Protein AF-A0A7R9WWW9-F1 (afdb_monomer_lite)

Sequence (172 aa):
AWTSHVQNWDPPPSYSEYRNAQQVNQSAPILRTVKEQADNPYPPNLETRCHSNIVEQRYFAELDFPWQYEYDGVNMPHIGRPCKVIRRHERDNRVSYDVSVTVRRYTEDEDTVKIYHMPVQRVPRPAIRFFDGPLTSDIHLDEAFRHEIMIPDSMFPQVWKDREDQRGTRQD

Foldseek 3Di:
DVVVCVVPDDDDPLVVLDDAQVVCQVVPQDDDAPVSCVVPNHRPQKFKFFQQVLVVDQDDPPDDRPQWDDDPNDTDGNPHFGKGFHDWDDDPNFIFTWIWTWDWDADPVRPDIDIGTDTGGRHGSNRMGIDGDVLRDLCNPPSRDDDPPPDDPVPDDPVPDDDPDPDDDPDD

Organism: NCBI:txid1486917

pLDDT: mean 85.88, std 12.34, range [41.78, 9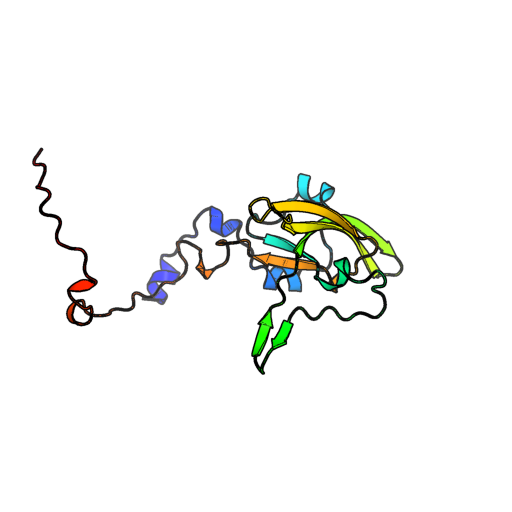8.38]

Secondary structure (DSSP, 8-state):
-HHHHHHH----GGGGT---HHHHHHH-SSPPPTTHHHHS---TTEEEEE-THHHH-S--TT----SEEEETTEEEEP--EEEEEEEEEEETTEEEEEEEEEEEEE-TTSS-EEEEEEEEEEEEGGGEEEEEPTT-SGGGSTTS--------GGGS-GGGSPP---------

Radius of gyration: 23.04 Å; chains: 1; bounding box: 63×47×57 Å

Structure (mmCIF, N/CA/C/O backbone):
data_AF-A0A7R9WWW9-F1
#
_entry.id   AF-A0A7R9WWW9-F1
#
loop_
_atom_site.group_PDB
_atom_site.id
_atom_site.type_symbol
_atom_site.label_atom_id
_atom_site.label_alt_id
_atom_site.label_comp_id
_atom_site.label_asym_id
_atom_site.label_entity_id
_atom_site.label_seq_id
_atom_site.pdbx_PDB_ins_code
_atom_site.Cartn_x
_atom_site.Cartn_y
_atom_site.Cartn_z
_atom_site.occupancy
_atom_site.B_iso_or_equiv
_atom_site.auth_seq_id
_atom_site.auth_comp_id
_atom_site.auth_asym_id
_atom_site.auth_atom_id
_atom_site.pdbx_PDB_model_num
ATOM 1 N N . ALA A 1 1 ? -16.134 -11.037 30.885 1.00 63.28 1 ALA A N 1
ATOM 2 C CA . ALA A 1 1 ? -16.101 -10.028 29.805 1.00 63.28 1 ALA A CA 1
ATOM 3 C C . ALA A 1 1 ? -15.680 -10.652 28.474 1.00 63.28 1 ALA A C 1
ATOM 5 O O . ALA A 1 1 ? -16.544 -10.796 27.624 1.00 63.28 1 ALA A O 1
ATOM 6 N N . TRP A 1 2 ? -14.434 -11.126 28.319 1.00 63.31 2 TRP A N 1
ATOM 7 C CA . TRP A 1 2 ? -13.939 -11.726 27.063 1.00 63.31 2 TRP A CA 1
ATOM 8 C C . TRP A 1 2 ? -14.810 -12.866 26.513 1.00 63.31 2 TRP A C 1
ATOM 10 O O . TRP A 1 2 ? -15.273 -12.790 25.384 1.00 63.31 2 TRP A O 1
ATOM 20 N N . THR A 1 3 ? -15.119 -13.878 27.327 1.00 75.94 3 THR A N 1
ATOM 21 C CA . THR A 1 3 ? -15.953 -15.015 26.897 1.00 75.94 3 THR A CA 1
ATOM 22 C C . THR A 1 3 ? -17.343 -14.582 26.424 1.00 75.94 3 THR A C 1
ATOM 24 O O . THR A 1 3 ? -17.851 -15.130 25.457 1.00 75.94 3 THR A O 1
ATOM 27 N N . SER A 1 4 ? -17.932 -13.569 27.071 1.00 75.44 4 SER A N 1
ATOM 28 C CA . SER A 1 4 ? -19.238 -13.016 26.686 1.00 75.44 4 SER A CA 1
ATOM 29 C C . SER A 1 4 ? -19.157 -12.214 25.386 1.00 75.44 4 SER A C 1
ATOM 31 O O . SER A 1 4 ? -20.035 -12.336 24.541 1.00 75.44 4 SER A O 1
ATOM 33 N N . HIS A 1 5 ? -18.085 -11.440 25.191 1.00 70.75 5 HIS A N 1
ATOM 34 C CA . HIS A 1 5 ? -17.826 -10.754 23.927 1.00 70.75 5 HIS A CA 1
ATOM 35 C C . HIS A 1 5 ? -17.688 -11.768 22.786 1.00 70.75 5 HIS A C 1
ATOM 37 O O . HIS A 1 5 ? -18.438 -11.688 21.829 1.00 70.75 5 HIS A O 1
ATOM 43 N N . VAL A 1 6 ? -16.837 -12.790 22.931 1.00 76.06 6 VAL A N 1
ATOM 44 C CA . VAL A 1 6 ? -16.645 -13.829 21.900 1.00 76.06 6 VAL A CA 1
ATOM 45 C C . VAL A 1 6 ? -17.940 -14.589 21.585 1.00 76.06 6 VAL A C 1
ATOM 47 O O . VAL A 1 6 ? -18.171 -14.941 20.435 1.00 76.06 6 VAL A O 1
ATOM 50 N N . GLN A 1 7 ? -18.789 -14.847 22.583 1.00 82.25 7 GLN A N 1
ATOM 51 C CA . GLN A 1 7 ? -20.052 -15.572 22.388 1.00 82.25 7 GLN A CA 1
ATOM 52 C C . GLN A 1 7 ? -21.141 -14.750 21.692 1.00 82.25 7 GLN A C 1
ATOM 54 O O . GLN A 1 7 ? -21.982 -15.333 21.017 1.00 82.25 7 GLN A O 1
ATOM 59 N N . ASN A 1 8 ? -21.142 -13.428 21.873 1.00 82.06 8 ASN A N 1
ATOM 60 C CA . ASN A 1 8 ? -22.200 -12.541 21.381 1.00 82.06 8 ASN A CA 1
ATOM 61 C C . ASN A 1 8 ? -21.732 -11.613 20.253 1.00 82.06 8 ASN A C 1
ATOM 63 O O . ASN A 1 8 ? -22.472 -10.717 19.855 1.00 82.06 8 ASN A O 1
ATOM 67 N N . TRP A 1 9 ? -20.497 -11.773 19.778 1.00 76.00 9 TRP A N 1
ATOM 68 C CA . TRP A 1 9 ? -19.949 -10.927 18.731 1.00 76.00 9 TRP A CA 1
ATOM 69 C C . TRP A 1 9 ? -20.503 -11.339 17.367 1.00 76.00 9 TRP A C 1
ATOM 71 O O . TRP A 1 9 ? -20.321 -12.476 16.930 1.00 76.00 9 TRP A O 1
ATOM 81 N N . ASP A 1 10 ? -21.162 -10.388 16.711 1.00 72.94 10 ASP A N 1
ATOM 82 C CA . ASP A 1 10 ? -21.607 -10.477 15.325 1.00 72.94 10 ASP A CA 1
ATOM 83 C C . ASP A 1 10 ? -20.769 -9.487 14.498 1.00 72.94 10 ASP A C 1
ATOM 85 O O . ASP A 1 10 ? -20.770 -8.291 14.811 1.00 72.94 10 ASP A O 1
ATOM 89 N N . PRO A 1 11 ? -19.979 -9.949 13.513 1.00 67.00 11 PRO A N 1
ATOM 90 C CA . PRO A 1 11 ? -19.118 -9.065 12.743 1.00 67.00 11 PRO A CA 1
ATOM 91 C C . PRO A 1 11 ? -19.955 -8.096 11.892 1.00 67.00 11 PRO A C 1
ATOM 93 O O . PRO A 1 11 ? -20.882 -8.536 11.205 1.00 67.00 11 PRO A O 1
ATOM 96 N N . PRO A 1 12 ? -19.612 -6.794 11.841 1.00 64.81 12 PRO A N 1
ATOM 97 C CA . PRO A 1 12 ? -20.276 -5.880 10.922 1.00 64.81 12 PRO A CA 1
ATOM 98 C C . PRO A 1 12 ? -20.039 -6.334 9.472 1.00 64.81 12 PRO A C 1
ATOM 100 O O . PRO A 1 12 ? -19.026 -6.979 9.174 1.00 64.81 12 PRO A O 1
ATOM 103 N N . PRO A 1 13 ? -20.904 -5.948 8.520 1.00 68.38 13 PRO A N 1
ATOM 104 C CA . PRO A 1 13 ? -20.738 -6.325 7.115 1.00 68.38 13 PRO A CA 1
ATOM 105 C C . PRO A 1 13 ? -19.341 -5.997 6.552 1.00 68.38 13 PRO A C 1
ATOM 107 O O . PRO A 1 13 ? -18.767 -6.794 5.808 1.00 68.38 13 PRO A O 1
ATOM 110 N N . SER A 1 14 ? -18.754 -4.875 6.980 1.00 68.81 14 SER A N 1
ATOM 111 C CA . SER A 1 14 ? -17.411 -4.411 6.600 1.00 68.81 14 SER A CA 1
ATOM 112 C C . SER A 1 14 ? -16.269 -5.294 7.119 1.00 68.81 14 SER A C 1
ATOM 114 O O . SER A 1 14 ? -15.206 -5.348 6.498 1.00 68.81 14 SER A O 1
ATOM 116 N N . TYR A 1 15 ? -16.470 -6.040 8.210 1.00 71.62 15 TYR A N 1
ATOM 117 C CA . TYR A 1 15 ? -15.456 -6.952 8.748 1.00 71.62 15 TYR A CA 1
ATOM 118 C C . TYR A 1 15 ? -15.141 -8.083 7.768 1.00 71.62 15 TYR A C 1
ATOM 120 O O . TYR A 1 15 ? -13.988 -8.489 7.627 1.00 71.62 15 TYR A O 1
ATOM 128 N N . SER A 1 16 ? -16.153 -8.562 7.037 1.00 77.12 16 SER A N 1
ATOM 129 C CA . SER A 1 16 ? -15.972 -9.616 6.033 1.00 77.12 16 SER A CA 1
ATOM 130 C C . SER A 1 16 ? -15.001 -9.213 4.913 1.00 77.12 16 SER A C 1
ATOM 132 O O . SER A 1 16 ? -14.348 -10.076 4.310 1.00 77.12 16 SER A O 1
ATOM 134 N N . GLU A 1 17 ? -14.843 -7.907 4.687 1.00 84.56 17 GLU A N 1
ATOM 135 C CA . GLU A 1 17 ? -13.959 -7.327 3.681 1.00 84.56 17 GLU A CA 1
ATOM 136 C C . GLU A 1 17 ? -12.558 -7.030 4.223 1.00 84.56 17 GLU A C 1
ATOM 138 O O . GLU A 1 17 ? -11.601 -7.083 3.453 1.00 84.56 17 GLU A O 1
ATOM 143 N N . TYR A 1 18 ? -12.400 -6.786 5.529 1.00 88.88 18 TYR A N 1
ATOM 144 C CA . TYR A 1 18 ? -11.103 -6.485 6.139 1.00 88.88 18 TYR A CA 1
ATOM 145 C C . TYR A 1 18 ? -10.104 -7.639 5.970 1.00 88.88 18 TYR A C 1
ATOM 147 O O . TYR A 1 18 ? -10.411 -8.815 6.195 1.00 88.88 18 TYR A O 1
ATOM 155 N N . ARG A 1 19 ? -8.864 -7.313 5.598 1.00 92.62 19 ARG A N 1
ATOM 156 C CA . ARG A 1 19 ? -7.746 -8.266 5.564 1.00 92.62 19 ARG A CA 1
ATOM 157 C C . ARG A 1 19 ? -6.497 -7.639 6.149 1.00 92.62 19 ARG A C 1
ATOM 159 O O . ARG A 1 19 ? -6.027 -6.636 5.638 1.00 92.62 19 ARG A O 1
ATOM 166 N N . ASN A 1 20 ? -5.893 -8.273 7.144 1.00 92.56 20 ASN A N 1
ATOM 167 C CA . ASN A 1 20 ? -4.655 -7.773 7.731 1.00 92.56 20 ASN A CA 1
ATOM 168 C C . ASN A 1 20 ? -3.503 -7.755 6.700 1.00 92.56 20 ASN A C 1
ATOM 170 O O . ASN A 1 20 ? -3.161 -8.786 6.108 1.00 92.56 20 ASN A O 1
ATOM 174 N N . ALA A 1 21 ? -2.868 -6.595 6.508 1.00 94.44 21 ALA A N 1
ATOM 175 C CA . ALA A 1 21 ? -1.814 -6.430 5.509 1.00 94.44 21 ALA A CA 1
ATOM 176 C C . ALA A 1 21 ? -0.605 -7.363 5.715 1.00 94.44 21 ALA A C 1
ATOM 178 O O . ALA A 1 21 ? -0.021 -7.842 4.739 1.00 94.44 21 ALA A O 1
ATOM 179 N N . GLN A 1 22 ? -0.229 -7.670 6.962 1.00 93.00 22 GLN A N 1
ATOM 180 C CA . GLN A 1 22 ? 0.882 -8.581 7.261 1.00 93.00 22 GLN A CA 1
ATOM 181 C C . GLN A 1 22 ? 0.576 -10.012 6.799 1.00 93.00 22 GLN A C 1
ATOM 183 O O . GLN A 1 22 ? 1.414 -10.630 6.138 1.00 93.00 22 GLN A O 1
ATOM 188 N N . GLN A 1 23 ? -0.631 -10.513 7.068 1.00 94.06 23 GLN A N 1
ATOM 189 C CA . GLN A 1 23 ? -1.075 -11.830 6.600 1.00 94.06 23 GLN A CA 1
ATOM 190 C C . GLN A 1 23 ? -1.119 -11.903 5.068 1.00 94.06 23 GLN A C 1
ATOM 192 O O . GLN A 1 23 ? -0.684 -12.893 4.473 1.00 94.06 23 GLN A O 1
ATOM 197 N N . VAL A 1 24 ? -1.585 -10.840 4.403 1.00 95.12 24 VAL A N 1
ATOM 198 C CA . VAL A 1 24 ? -1.605 -10.779 2.932 1.00 95.12 24 VAL A CA 1
ATOM 199 C C . VAL A 1 24 ? -0.184 -10.752 2.368 1.00 95.12 24 VAL A C 1
ATOM 201 O O . VAL A 1 24 ? 0.104 -11.452 1.402 1.00 95.12 24 VAL A O 1
ATOM 204 N N . ASN A 1 25 ? 0.748 -10.024 2.987 1.00 95.25 25 ASN A N 1
ATOM 205 C CA . ASN A 1 25 ? 2.151 -10.025 2.564 1.00 95.25 25 ASN A CA 1
ATOM 206 C C . ASN A 1 25 ? 2.813 -11.408 2.664 1.00 95.25 25 ASN A C 1
ATOM 208 O O . ASN A 1 25 ? 3.665 -11.718 1.834 1.00 95.25 25 ASN A O 1
ATOM 212 N N . GLN A 1 26 ? 2.427 -12.228 3.646 1.00 93.50 26 GLN A N 1
ATOM 213 C CA . GLN A 1 26 ? 2.939 -13.592 3.819 1.00 93.50 26 GLN A CA 1
ATOM 214 C C . GLN A 1 26 ? 2.324 -14.588 2.826 1.00 93.50 26 GLN A C 1
ATOM 216 O O . GLN A 1 26 ? 3.000 -15.516 2.389 1.00 93.50 26 GLN A O 1
ATOM 221 N N . SER A 1 27 ? 1.052 -14.399 2.467 1.00 93.06 27 SER A N 1
ATOM 222 C CA . SER A 1 27 ? 0.277 -15.358 1.669 1.00 93.06 27 SER A CA 1
ATOM 223 C C . SER A 1 27 ? 0.153 -15.010 0.181 1.00 93.06 27 SER A C 1
ATOM 225 O O . SER A 1 27 ? -0.208 -15.881 -0.606 1.00 93.06 27 SER A O 1
ATOM 227 N N . ALA A 1 28 ? 0.461 -13.774 -0.234 1.00 90.25 28 ALA A N 1
ATOM 228 C CA . ALA A 1 28 ? 0.322 -13.309 -1.618 1.00 90.25 28 ALA A CA 1
ATOM 229 C C . ALA A 1 28 ? 1.681 -13.216 -2.349 1.00 90.25 28 ALA A C 1
ATOM 231 O O . ALA A 1 28 ? 2.282 -12.131 -2.412 1.00 90.25 28 ALA A O 1
ATOM 232 N N . PRO A 1 29 ? 2.181 -14.310 -2.962 1.00 88.44 29 PRO A N 1
ATOM 233 C CA . PRO A 1 29 ? 3.441 -14.284 -3.708 1.00 88.44 29 PRO A CA 1
ATOM 234 C C . PRO A 1 29 ? 3.344 -13.438 -4.987 1.00 88.44 29 PRO A C 1
ATOM 236 O O . PRO A 1 29 ? 4.322 -12.811 -5.398 1.00 88.44 29 PRO A O 1
ATOM 239 N N . ILE A 1 30 ? 2.155 -13.369 -5.593 1.00 95.19 30 ILE A N 1
ATOM 240 C CA . ILE A 1 30 ? 1.899 -12.676 -6.858 1.00 95.19 30 ILE A CA 1
ATOM 241 C C . ILE A 1 30 ? 0.984 -11.477 -6.612 1.00 95.19 30 ILE A C 1
ATOM 243 O O . ILE A 1 30 ? -0.056 -11.595 -5.966 1.00 95.19 30 ILE A O 1
ATOM 247 N N . LEU A 1 31 ? 1.370 -10.320 -7.153 1.00 97.19 31 LEU A N 1
ATOM 248 C CA . LEU A 1 31 ? 0.568 -9.104 -7.096 1.00 97.19 31 LEU A CA 1
ATOM 249 C C . LEU A 1 31 ? -0.306 -8.976 -8.348 1.00 97.19 31 LEU A C 1
ATOM 251 O O . LEU A 1 31 ? 0.155 -9.165 -9.479 1.00 97.19 31 LEU A O 1
ATOM 255 N N . ARG A 1 32 ? -1.562 -8.596 -8.117 1.00 97.50 32 ARG A N 1
ATOM 256 C CA . ARG A 1 32 ? -2.534 -8.175 -9.124 1.00 97.50 32 ARG A CA 1
ATOM 257 C C . ARG A 1 32 ? -2.193 -6.795 -9.681 1.00 97.50 32 ARG A C 1
ATOM 259 O O . ARG A 1 32 ? -2.013 -5.829 -8.936 1.00 97.50 32 ARG A O 1
ATOM 266 N N . THR A 1 33 ? -2.147 -6.715 -10.999 1.00 98.25 33 THR A N 1
ATOM 267 C CA . THR A 1 33 ? -2.062 -5.490 -11.793 1.00 98.25 33 THR A CA 1
ATOM 268 C C . THR A 1 33 ? -3.342 -4.660 -11.675 1.00 98.25 33 THR A C 1
ATOM 270 O O . THR A 1 33 ? -4.391 -5.174 -11.295 1.00 98.25 33 THR A O 1
ATOM 273 N N . VAL A 1 34 ? -3.287 -3.381 -12.054 1.00 97.94 34 VAL A N 1
ATOM 274 C CA . VAL A 1 34 ? -4.466 -2.494 -12.099 1.00 97.94 34 VAL A CA 1
ATOM 275 C C . VAL A 1 34 ? -5.585 -3.083 -12.965 1.00 97.94 34 VAL A C 1
ATOM 277 O O . VAL A 1 34 ? -6.752 -2.934 -12.626 1.00 97.94 34 VAL A O 1
ATOM 280 N N . LYS A 1 35 ? -5.242 -3.788 -14.052 1.00 98.00 35 LYS A N 1
ATOM 281 C CA . LYS A 1 35 ? -6.233 -4.451 -14.908 1.00 98.00 35 LYS A CA 1
ATOM 282 C C . LYS A 1 35 ? -6.921 -5.610 -14.182 1.00 98.00 35 LYS A C 1
ATOM 284 O O . LYS A 1 35 ? -8.137 -5.685 -14.200 1.00 98.00 35 LYS A O 1
ATOM 289 N N . GLU A 1 36 ? -6.155 -6.480 -13.523 1.00 97.94 36 GLU A N 1
ATOM 290 C CA . GLU A 1 36 ? -6.707 -7.605 -12.744 1.00 97.94 36 GLU A CA 1
ATOM 291 C C . GLU A 1 36 ? -7.547 -7.117 -11.550 1.00 97.94 36 GLU A C 1
ATOM 293 O O . GLU A 1 36 ? -8.510 -7.772 -11.162 1.00 97.94 36 GLU A O 1
ATOM 298 N N . GLN A 1 37 ? -7.211 -5.950 -10.987 1.00 97.06 37 GLN A N 1
ATOM 299 C CA . GLN A 1 37 ? -7.960 -5.334 -9.891 1.00 97.06 37 GLN A CA 1
ATOM 300 C C . GLN A 1 37 ? -9.332 -4.782 -10.291 1.00 97.06 37 GLN A C 1
ATOM 302 O O . GLN A 1 37 ? -10.146 -4.543 -9.405 1.00 97.06 37 GLN A O 1
ATOM 307 N N . ALA A 1 38 ? -9.602 -4.588 -11.585 1.00 96.94 38 ALA A N 1
ATOM 308 C CA . ALA A 1 38 ? -10.918 -4.151 -12.047 1.00 96.94 38 ALA A CA 1
ATOM 309 C C . ALA A 1 38 ? -11.994 -5.224 -11.806 1.00 96.94 38 ALA A C 1
ATOM 311 O O . ALA A 1 38 ? -13.101 -4.893 -11.396 1.00 96.94 38 ALA A O 1
ATOM 312 N N . ASP A 1 39 ? -11.640 -6.497 -12.007 1.00 97.69 39 ASP A N 1
ATOM 313 C CA . ASP A 1 39 ? -12.556 -7.633 -11.836 1.00 97.69 39 ASP A CA 1
ATOM 314 C C . ASP A 1 39 ? -12.451 -8.258 -10.437 1.00 97.69 39 ASP A C 1
ATOM 316 O O . ASP A 1 39 ? -13.405 -8.829 -9.913 1.00 97.69 39 ASP A O 1
ATOM 320 N N . ASN A 1 40 ? -11.272 -8.166 -9.822 1.00 95.75 40 ASN A N 1
ATOM 321 C CA . ASN A 1 40 ? -10.992 -8.698 -8.498 1.00 95.75 40 ASN A CA 1
ATOM 322 C C . ASN A 1 40 ? -10.149 -7.665 -7.740 1.00 95.75 40 ASN A C 1
ATOM 324 O O . ASN A 1 40 ? -8.920 -7.739 -7.836 1.00 95.75 40 ASN A O 1
ATOM 328 N N . PRO A 1 41 ? -10.752 -6.686 -7.037 1.00 95.44 41 PRO A N 1
ATOM 329 C CA . PRO A 1 41 ? -10.033 -5.642 -6.307 1.00 95.44 41 PRO A CA 1
ATOM 330 C C . PRO A 1 41 ? -9.414 -6.171 -5.011 1.00 95.44 41 PRO A C 1
ATOM 332 O O . PRO A 1 41 ? -9.840 -7.188 -4.451 1.00 95.44 41 PRO A O 1
ATOM 335 N N . TYR A 1 42 ? -8.348 -5.527 -4.533 1.00 95.12 42 TYR A N 1
ATOM 336 C CA . TYR A 1 42 ? -7.901 -5.791 -3.166 1.00 95.12 42 TYR A CA 1
ATOM 337 C C . TYR A 1 42 ? -8.964 -5.295 -2.178 1.00 95.12 42 TYR A C 1
ATOM 339 O O . TYR A 1 42 ? -9.687 -4.352 -2.500 1.00 95.12 42 TYR A O 1
ATOM 347 N N . PRO A 1 43 ? -9.039 -5.903 -0.983 1.00 94.38 43 PRO A N 1
ATOM 348 C CA . PRO A 1 43 ? -9.752 -5.329 0.147 1.00 94.38 43 PRO A CA 1
ATOM 349 C C . PRO A 1 43 ? -9.507 -3.821 0.285 1.00 94.38 43 PRO A C 1
ATOM 351 O O . PRO A 1 43 ? -8.357 -3.388 0.152 1.00 94.38 43 PRO A O 1
ATOM 354 N N . PRO A 1 44 ? -10.545 -3.021 0.577 1.00 92.12 44 PRO A N 1
ATOM 355 C CA . PRO A 1 44 ? -10.433 -1.562 0.624 1.00 92.12 44 PRO A CA 1
ATOM 356 C C . PRO A 1 44 ? -9.485 -1.064 1.722 1.00 92.12 44 PRO A C 1
ATOM 358 O O . PRO A 1 44 ? -8.963 0.043 1.626 1.00 92.12 44 PRO A O 1
ATOM 361 N N . ASN A 1 45 ? -9.219 -1.886 2.742 1.00 93.62 45 ASN A N 1
ATOM 362 C CA . ASN A 1 45 ? -8.279 -1.566 3.809 1.00 93.62 45 ASN A CA 1
ATOM 363 C C . ASN A 1 45 ? -6.805 -1.742 3.398 1.00 93.62 45 ASN A C 1
ATOM 365 O O . ASN A 1 45 ? -5.930 -1.401 4.184 1.00 93.62 45 ASN A O 1
ATOM 369 N N . LEU A 1 46 ? -6.508 -2.299 2.218 1.00 95.69 46 LEU A N 1
ATOM 370 C CA . LEU A 1 46 ? -5.137 -2.552 1.779 1.00 95.69 46 LEU A CA 1
ATOM 371 C C . LEU A 1 46 ? -4.651 -1.491 0.793 1.00 95.69 46 LEU A C 1
ATOM 373 O O . LEU A 1 46 ? -5.187 -1.324 -0.301 1.00 95.69 46 LEU A O 1
ATOM 377 N N . GLU A 1 47 ? -3.530 -0.862 1.125 1.00 96.19 47 GLU A N 1
ATOM 378 C CA . GLU A 1 47 ? -2.770 -0.000 0.230 1.00 96.19 47 GLU A CA 1
ATOM 379 C C . GLU A 1 47 ? -1.531 -0.742 -0.290 1.00 96.19 47 GLU A C 1
ATOM 381 O O . GLU A 1 47 ? -0.738 -1.288 0.478 1.00 96.19 47 GLU A O 1
ATOM 386 N N . THR A 1 48 ? -1.319 -0.743 -1.609 1.00 97.44 48 THR A N 1
ATOM 387 C CA . THR A 1 48 ? -0.057 -1.227 -2.189 1.00 97.44 48 THR A CA 1
ATOM 388 C C . THR A 1 48 ? 0.995 -0.124 -2.117 1.00 97.44 48 THR A C 1
ATOM 390 O O . THR A 1 48 ? 0.792 0.979 -2.632 1.00 97.44 48 THR A O 1
ATOM 393 N N . ARG A 1 49 ? 2.146 -0.418 -1.510 1.00 97.31 49 ARG A N 1
ATOM 394 C CA . ARG A 1 49 ? 3.259 0.524 -1.364 1.00 97.31 49 ARG A CA 1
ATOM 395 C C . ARG A 1 49 ? 4.564 -0.074 -1.855 1.00 97.31 49 ARG A C 1
ATOM 397 O O . ARG A 1 49 ? 4.818 -1.271 -1.750 1.00 97.31 49 ARG A O 1
ATOM 404 N N . CYS A 1 50 ? 5.403 0.800 -2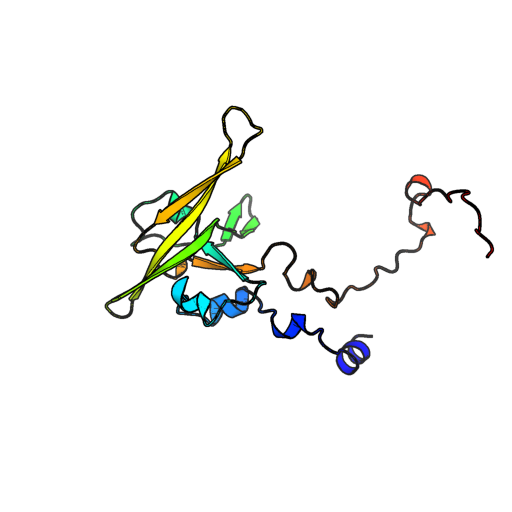.379 1.00 96.19 50 CYS A N 1
ATOM 405 C CA . CYS A 1 50 ? 6.702 0.497 -2.940 1.00 96.19 50 CYS A CA 1
ATOM 406 C C . CYS A 1 50 ? 7.806 1.041 -2.032 1.00 96.19 50 CYS A C 1
A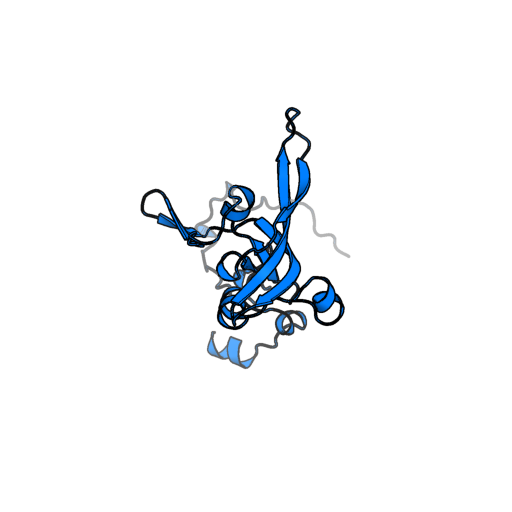TOM 408 O O . CYS A 1 50 ? 7.664 2.108 -1.430 1.00 96.19 50 CYS A O 1
ATOM 410 N N . HIS A 1 51 ? 8.912 0.311 -1.935 1.00 95.12 51 HIS A N 1
ATOM 411 C CA . HIS A 1 51 ? 10.055 0.702 -1.121 1.00 95.12 51 HIS A CA 1
ATOM 412 C C . HIS A 1 51 ? 10.672 2.009 -1.643 1.00 95.12 51 HIS A C 1
ATOM 414 O O . HIS A 1 51 ? 10.795 2.190 -2.849 1.00 95.12 51 HIS A O 1
ATOM 420 N N . SER A 1 52 ? 11.094 2.925 -0.770 1.00 91.00 52 SER A N 1
ATOM 421 C CA . SER A 1 52 ? 11.541 4.269 -1.183 1.00 91.00 52 SER A CA 1
ATOM 422 C C . SER A 1 52 ? 12.798 4.211 -2.050 1.00 91.00 52 SER A C 1
ATOM 424 O O . SER A 1 52 ? 12.885 4.931 -3.041 1.00 91.00 52 SER A O 1
ATOM 426 N N . ASN A 1 53 ? 13.695 3.262 -1.761 1.00 89.38 53 ASN A N 1
ATOM 427 C CA . ASN A 1 53 ? 14.905 3.010 -2.550 1.00 89.38 53 ASN A CA 1
ATOM 428 C C . ASN A 1 53 ? 14.633 2.781 -4.046 1.00 89.38 53 ASN A C 1
ATOM 430 O O . ASN A 1 53 ? 15.517 3.062 -4.849 1.00 89.38 53 ASN A O 1
ATOM 434 N N . ILE A 1 54 ? 13.435 2.329 -4.459 1.00 90.50 54 ILE A N 1
ATOM 435 C CA . ILE A 1 54 ? 13.172 2.130 -5.895 1.00 90.50 54 ILE A CA 1
ATOM 436 C C . ILE A 1 54 ? 12.986 3.434 -6.672 1.00 90.50 54 ILE A C 1
ATOM 438 O O . ILE A 1 54 ? 13.086 3.448 -7.895 1.00 90.50 54 ILE A O 1
ATOM 442 N N . VAL A 1 55 ? 12.647 4.514 -5.968 1.00 82.75 55 VAL A N 1
ATOM 443 C CA . VAL A 1 55 ? 12.494 5.852 -6.553 1.00 82.75 55 VAL A CA 1
ATOM 444 C C . VAL A 1 55 ? 13.859 6.515 -6.708 1.00 82.75 55 VAL A C 1
ATOM 446 O O . VAL A 1 55 ? 14.080 7.275 -7.647 1.00 82.75 55 VAL A O 1
ATOM 449 N N . GLU A 1 56 ? 14.775 6.215 -5.790 1.00 75.31 56 GLU A N 1
ATOM 450 C CA . GLU A 1 56 ? 16.093 6.842 -5.711 1.00 75.31 56 GLU A CA 1
ATOM 451 C C . GLU A 1 56 ? 17.152 6.089 -6.528 1.00 75.31 56 GLU A C 1
ATOM 453 O O . GLU A 1 56 ? 18.104 6.701 -7.010 1.00 75.31 56 GLU A O 1
ATOM 458 N N . GLN A 1 57 ? 16.980 4.781 -6.744 1.00 69.44 57 GLN A N 1
ATOM 459 C CA . GLN A 1 57 ? 17.980 3.926 -7.385 1.00 69.44 57 GLN A CA 1
ATOM 460 C C . GLN A 1 57 ? 17.436 3.274 -8.663 1.00 69.44 57 GLN A C 1
ATOM 462 O O . GLN A 1 57 ? 16.304 2.806 -8.709 1.00 69.44 57 GLN A O 1
ATOM 467 N N . ARG A 1 58 ? 18.250 3.240 -9.729 1.00 62.25 58 ARG A N 1
ATOM 468 C CA . ARG A 1 58 ? 17.863 2.681 -11.043 1.00 62.25 58 ARG A CA 1
ATOM 469 C C . ARG A 1 58 ? 18.205 1.195 -11.228 1.00 62.25 58 ARG A C 1
ATOM 471 O O . ARG A 1 58 ? 17.756 0.606 -12.206 1.00 62.25 58 ARG A O 1
ATOM 478 N N . TYR A 1 59 ? 18.975 0.591 -10.320 1.00 63.94 59 TYR A N 1
ATOM 479 C CA . TYR A 1 59 ? 19.426 -0.803 -10.417 1.00 63.94 59 TYR A CA 1
ATOM 480 C C . TYR A 1 59 ? 19.036 -1.592 -9.161 1.00 63.94 59 TYR A C 1
ATOM 482 O O . TYR A 1 59 ? 19.499 -1.283 -8.072 1.00 63.94 59 TYR A O 1
ATOM 490 N N . PHE A 1 60 ? 18.180 -2.610 -9.321 1.00 69.94 60 PHE A N 1
ATOM 491 C CA . PHE A 1 60 ? 17.567 -3.361 -8.207 1.00 69.94 60 PHE A CA 1
ATOM 492 C C . PHE A 1 60 ? 18.194 -4.730 -7.926 1.00 69.94 60 PHE A C 1
ATOM 494 O O . PHE A 1 60 ? 17.789 -5.390 -6.976 1.00 69.94 60 PHE A O 1
ATOM 501 N N . ALA A 1 61 ? 19.112 -5.200 -8.776 1.00 64.00 61 ALA A N 1
ATOM 502 C CA . ALA A 1 61 ? 19.537 -6.603 -8.789 1.00 64.00 61 ALA A CA 1
ATOM 503 C C . ALA A 1 61 ? 20.274 -7.052 -7.513 1.00 64.00 61 ALA A C 1
ATOM 505 O O . ALA A 1 61 ? 20.307 -8.246 -7.234 1.00 64.00 61 ALA A O 1
ATOM 506 N N . GLU A 1 62 ? 20.818 -6.107 -6.745 1.00 67.00 62 GLU A N 1
ATOM 507 C CA . GLU A 1 62 ? 21.644 -6.367 -5.558 1.00 67.00 62 GLU A CA 1
ATOM 508 C C . GLU A 1 62 ? 21.088 -5.714 -4.285 1.00 67.00 62 GLU A C 1
ATOM 510 O O . GLU A 1 62 ? 21.712 -5.782 -3.230 1.00 67.00 62 GLU A O 1
ATOM 515 N N . LEU A 1 63 ? 19.921 -5.070 -4.367 1.00 75.69 63 LEU A N 1
ATOM 516 C CA . LEU A 1 63 ? 19.356 -4.361 -3.226 1.00 75.69 63 LEU A CA 1
ATOM 517 C C . LEU A 1 63 ? 18.514 -5.297 -2.374 1.00 75.69 63 LEU A C 1
ATOM 519 O O . LEU A 1 63 ? 17.547 -5.896 -2.850 1.00 75.69 63 LEU A O 1
ATOM 523 N N . ASP A 1 64 ? 18.850 -5.345 -1.090 1.00 83.56 64 ASP A N 1
ATOM 524 C CA . ASP A 1 64 ? 17.884 -5.731 -0.078 1.00 83.56 64 ASP A CA 1
ATOM 525 C C . ASP A 1 64 ? 16.874 -4.588 0.116 1.00 83.56 64 ASP A C 1
ATOM 527 O O . ASP A 1 64 ? 17.198 -3.401 -0.013 1.00 83.56 64 ASP A O 1
ATOM 531 N N . PHE A 1 65 ? 15.631 -4.948 0.413 1.00 86.94 65 PHE A N 1
ATOM 532 C CA . PHE A 1 65 ? 14.541 -4.008 0.661 1.00 86.94 65 PHE A CA 1
ATOM 533 C C . PHE A 1 65 ? 14.059 -4.181 2.102 1.00 86.94 65 PHE A C 1
ATOM 535 O O . PHE A 1 65 ? 12.968 -4.725 2.321 1.00 86.94 65 PHE A O 1
ATOM 542 N N . PRO A 1 66 ? 14.866 -3.769 3.097 1.00 91.44 66 PRO A N 1
ATOM 543 C CA . PRO A 1 66 ? 14.492 -3.901 4.489 1.00 91.44 66 PRO A CA 1
ATOM 544 C C . PRO A 1 66 ? 13.333 -2.949 4.788 1.00 91.44 66 PRO A C 1
ATOM 546 O O . PRO A 1 66 ? 13.455 -1.729 4.791 1.00 91.44 66 PRO A O 1
ATOM 549 N N . TRP A 1 67 ? 12.169 -3.524 5.077 1.00 91.19 67 TRP A N 1
ATOM 550 C CA . TRP A 1 67 ? 10.970 -2.765 5.449 1.00 91.19 67 TRP A CA 1
ATOM 551 C C . TRP A 1 67 ? 10.970 -2.314 6.919 1.00 91.19 67 TRP A C 1
ATOM 553 O O . TRP A 1 67 ? 9.941 -1.911 7.461 1.00 91.19 67 TRP A O 1
ATOM 563 N N . GLN A 1 68 ? 12.128 -2.402 7.561 1.00 91.00 68 GLN A N 1
ATOM 564 C CA . GLN A 1 68 ? 12.436 -1.954 8.909 1.00 91.00 68 GLN A CA 1
ATOM 565 C C . GLN A 1 68 ? 13.840 -1.357 8.856 1.00 91.00 68 GLN A C 1
ATOM 567 O O . GLN A 1 68 ? 14.712 -1.915 8.192 1.00 91.00 68 GLN A O 1
ATOM 572 N N . TYR A 1 69 ? 14.059 -0.236 9.525 1.00 86.75 69 TYR A N 1
ATOM 573 C CA . TYR A 1 69 ? 15.385 0.351 9.673 1.00 86.75 69 TYR A CA 1
ATOM 574 C C . TYR A 1 69 ? 15.618 0.724 11.129 1.00 86.75 69 TYR A C 1
ATOM 576 O O . TYR A 1 69 ? 14.678 1.059 11.846 1.00 86.75 69 TYR A O 1
ATOM 584 N N . GLU A 1 70 ? 16.868 0.663 11.564 1.00 90.31 70 GLU A N 1
ATOM 585 C CA . GLU A 1 70 ? 17.253 1.077 12.906 1.00 90.31 70 GLU A CA 1
ATOM 586 C C . GLU A 1 70 ? 17.562 2.578 12.913 1.00 90.31 70 GLU A C 1
ATOM 588 O O . GLU A 1 70 ? 18.321 3.076 12.079 1.00 90.31 70 GLU A O 1
ATOM 593 N N . TYR A 1 71 ? 16.958 3.308 13.845 1.00 88.00 71 TYR A N 1
ATOM 594 C CA . TYR A 1 71 ? 17.247 4.710 14.113 1.00 88.00 71 TYR A CA 1
ATOM 595 C C . TYR A 1 71 ? 17.389 4.891 15.622 1.00 88.00 71 TYR A C 1
ATOM 597 O O . TYR A 1 71 ? 16.435 4.654 16.357 1.00 88.00 71 TYR A O 1
ATOM 605 N N . ASP A 1 72 ? 18.588 5.267 16.071 1.00 91.38 72 ASP A N 1
ATOM 606 C CA . ASP A 1 72 ? 18.916 5.454 17.494 1.00 91.38 72 ASP A CA 1
ATOM 607 C C . ASP A 1 72 ? 18.587 4.224 18.371 1.00 91.38 72 ASP A C 1
ATOM 609 O O . ASP A 1 72 ? 17.955 4.319 19.420 1.00 91.38 72 ASP A O 1
ATOM 613 N N . GLY A 1 73 ? 18.943 3.022 17.896 1.00 90.06 73 GLY A N 1
ATOM 614 C CA . GLY A 1 73 ? 18.651 1.764 18.595 1.00 90.06 73 GLY A CA 1
ATOM 615 C C . GLY A 1 73 ? 17.193 1.297 18.508 1.00 90.06 73 GLY A C 1
ATOM 616 O O . GLY A 1 73 ? 16.840 0.271 19.093 1.00 90.06 73 GLY A O 1
ATOM 617 N N . VAL A 1 74 ? 16.329 2.021 17.788 1.00 87.12 74 VAL A N 1
ATOM 618 C CA . VAL A 1 74 ? 14.907 1.691 17.630 1.00 87.12 74 VAL A CA 1
ATOM 619 C C . VAL A 1 74 ? 14.624 1.203 16.213 1.00 87.12 74 VAL A C 1
ATOM 621 O O . VAL A 1 74 ? 14.901 1.891 15.232 1.00 87.12 74 VAL A O 1
ATOM 624 N N . ASN A 1 75 ? 14.007 0.026 16.098 1.00 88.88 75 ASN A N 1
ATOM 625 C CA . ASN A 1 75 ? 13.520 -0.494 14.822 1.00 88.88 75 ASN A CA 1
ATOM 626 C C . ASN A 1 75 ? 12.247 0.245 14.395 1.00 88.88 75 ASN A C 1
ATOM 628 O O . ASN A 1 75 ? 11.172 0.041 14.961 1.00 88.88 75 ASN A O 1
ATOM 632 N N . MET A 1 76 ? 12.367 1.073 13.364 1.00 85.75 76 MET A N 1
ATOM 633 C CA . MET A 1 76 ? 11.281 1.846 12.779 1.00 85.75 76 MET A CA 1
ATOM 634 C C . MET A 1 76 ? 10.769 1.171 11.500 1.00 85.75 76 MET A C 1
ATOM 636 O O . MET A 1 76 ? 11.565 0.750 10.654 1.00 85.75 76 MET A O 1
ATOM 640 N N . PRO A 1 77 ? 9.442 1.056 11.309 1.00 88.56 77 PRO A N 1
ATOM 641 C CA . PRO A 1 77 ? 8.891 0.501 10.085 1.00 88.56 77 PRO A CA 1
ATOM 642 C C . PRO A 1 77 ? 9.106 1.473 8.923 1.00 88.56 77 PRO A C 1
ATOM 644 O O . PRO A 1 77 ? 8.748 2.650 8.981 1.00 88.56 77 PRO A O 1
ATOM 647 N N . HIS A 1 78 ? 9.633 0.962 7.818 1.00 87.94 78 HIS A N 1
ATOM 648 C CA . HIS A 1 78 ? 9.667 1.713 6.577 1.00 87.94 78 HIS A CA 1
ATOM 649 C C . HIS A 1 78 ? 8.281 1.633 5.923 1.00 87.94 78 HIS A C 1
ATOM 651 O O . HIS A 1 78 ? 7.839 0.560 5.531 1.00 87.94 78 HIS A O 1
ATOM 657 N N . ILE A 1 79 ? 7.571 2.752 5.773 1.00 89.88 79 ILE A N 1
ATOM 658 C CA . ILE A 1 79 ? 6.187 2.733 5.251 1.00 89.88 79 ILE A CA 1
ATOM 659 C C . ILE A 1 79 ? 6.168 2.738 3.706 1.00 89.88 79 ILE A C 1
ATOM 661 O O . ILE A 1 79 ? 5.198 2.340 3.067 1.00 89.88 79 ILE A O 1
ATOM 665 N N . GLY A 1 80 ? 7.258 3.151 3.052 1.00 94.00 80 GLY A N 1
ATOM 666 C CA . GLY A 1 80 ? 7.321 3.245 1.589 1.00 94.00 80 GLY A CA 1
ATOM 667 C C . GLY A 1 80 ? 6.382 4.294 1.002 1.00 94.00 80 GLY A C 1
ATOM 668 O O . GLY A 1 80 ? 5.829 5.138 1.708 1.00 94.00 80 GLY A O 1
ATOM 669 N N . ARG A 1 81 ? 6.199 4.259 -0.317 1.00 95.31 81 ARG A N 1
ATOM 670 C CA . ARG A 1 81 ? 5.364 5.208 -1.068 1.00 95.31 81 ARG A CA 1
ATOM 671 C C . ARG A 1 81 ? 4.202 4.484 -1.744 1.00 95.31 81 ARG A C 1
ATOM 673 O O . ARG A 1 81 ? 4.437 3.403 -2.282 1.00 95.31 81 ARG A O 1
ATOM 680 N N . PRO A 1 82 ? 2.985 5.055 -1.777 1.00 96.81 82 PRO A N 1
ATOM 681 C CA . PRO A 1 82 ? 1.865 4.449 -2.490 1.00 96.81 82 PRO A CA 1
ATOM 682 C C . PRO A 1 82 ? 2.234 4.169 -3.945 1.00 96.81 82 PRO A C 1
ATOM 684 O O . PRO A 1 82 ? 2.847 5.012 -4.608 1.00 96.81 82 PRO A O 1
ATOM 687 N N . CYS A 1 83 ? 1.879 2.994 -4.453 1.00 97.19 83 CYS A N 1
ATOM 688 C CA . CYS A 1 83 ? 2.146 2.651 -5.840 1.00 97.19 83 CYS A CA 1
ATOM 689 C C . CYS A 1 83 ? 1.091 1.718 -6.433 1.00 97.19 83 CYS A C 1
ATOM 691 O O . CYS A 1 83 ? 0.393 0.990 -5.734 1.00 97.19 83 CYS A O 1
ATOM 693 N N . LYS A 1 84 ? 0.982 1.747 -7.761 1.00 98.12 84 LYS A N 1
ATOM 694 C CA . LYS A 1 84 ? 0.081 0.892 -8.538 1.00 98.12 84 LYS A CA 1
ATOM 695 C C . LYS A 1 84 ? 0.891 -0.077 -9.386 1.00 98.12 84 LYS A C 1
ATOM 697 O O . LYS A 1 84 ? 1.803 0.350 -10.090 1.00 98.12 84 LYS A O 1
ATOM 702 N N . VAL A 1 85 ? 0.539 -1.360 -9.358 1.00 98.06 85 VAL A N 1
ATOM 703 C CA . VAL A 1 85 ? 1.163 -2.389 -10.202 1.00 98.06 85 VAL A CA 1
ATOM 704 C C . VAL A 1 85 ? 0.568 -2.308 -11.606 1.00 98.06 85 VAL A C 1
ATOM 706 O O . VAL A 1 85 ? -0.587 -2.658 -11.819 1.00 98.06 85 VAL A O 1
ATOM 709 N N . ILE A 1 86 ? 1.338 -1.832 -12.577 1.00 98.38 86 ILE A N 1
ATOM 710 C CA . ILE A 1 86 ? 0.864 -1.596 -13.946 1.00 98.38 86 ILE A CA 1
ATOM 711 C C . ILE A 1 86 ? 0.994 -2.864 -14.786 1.00 98.38 86 ILE A C 1
ATOM 713 O O . ILE A 1 86 ? 0.066 -3.234 -15.503 1.00 98.38 86 ILE A O 1
ATOM 717 N N . ARG A 1 87 ? 2.138 -3.549 -14.683 1.00 98.25 87 ARG A N 1
ATOM 718 C CA . ARG A 1 87 ? 2.438 -4.761 -15.453 1.00 98.25 87 ARG A CA 1
ATOM 719 C C . ARG A 1 87 ? 3.213 -5.759 -14.602 1.00 98.25 87 ARG A C 1
ATOM 721 O O . ARG A 1 87 ? 4.042 -5.359 -13.790 1.00 98.25 87 ARG A O 1
ATOM 728 N N . ARG A 1 88 ? 2.963 -7.049 -14.824 1.00 97.62 88 ARG A N 1
ATOM 729 C CA . ARG A 1 88 ? 3.732 -8.167 -14.268 1.00 97.62 88 ARG A CA 1
ATOM 730 C C . ARG A 1 88 ? 4.597 -8.787 -15.367 1.00 97.62 88 ARG A C 1
ATOM 732 O O . ARG A 1 88 ? 4.144 -8.933 -16.499 1.00 97.62 88 ARG A O 1
ATOM 739 N N . HIS A 1 89 ? 5.830 -9.136 -15.025 1.00 96.75 89 HIS A N 1
ATOM 740 C CA . HIS A 1 89 ? 6.784 -9.840 -15.877 1.00 96.75 89 HIS A CA 1
ATOM 741 C C . HIS A 1 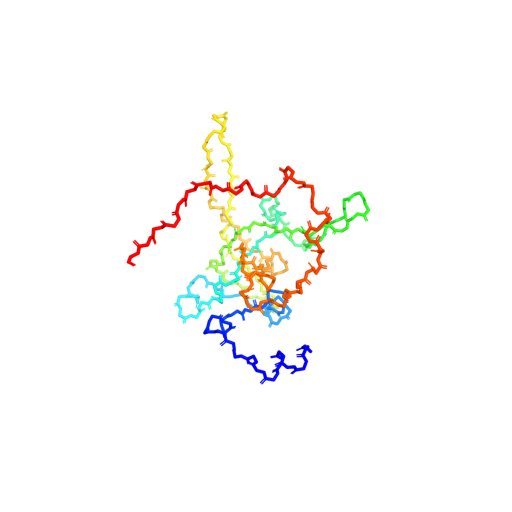89 ? 7.203 -11.127 -15.183 1.00 96.75 89 HIS A C 1
ATOM 743 O O . HIS A 1 89 ? 7.712 -11.082 -14.063 1.00 96.75 89 HIS A O 1
ATOM 749 N N . GLU A 1 90 ? 7.048 -12.249 -15.870 1.00 96.00 90 GLU A N 1
ATOM 750 C CA . GLU A 1 90 ? 7.413 -13.572 -15.369 1.00 96.00 90 GLU A CA 1
ATOM 751 C C . GLU A 1 90 ? 8.491 -14.153 -16.283 1.00 96.00 90 GLU A C 1
ATOM 753 O O . GLU A 1 90 ? 8.307 -14.242 -17.497 1.00 96.00 90 GLU A O 1
ATOM 758 N N . ARG A 1 91 ? 9.654 -14.479 -15.715 1.00 93.25 91 ARG A N 1
ATOM 759 C CA . ARG A 1 91 ? 10.770 -15.085 -16.449 1.00 93.25 91 ARG A CA 1
ATOM 760 C C . ARG A 1 91 ? 11.592 -15.953 -15.504 1.00 93.25 91 ARG A C 1
ATOM 762 O O . ARG A 1 91 ? 11.957 -15.484 -14.433 1.00 93.25 91 ARG A O 1
ATOM 769 N N . ASP A 1 92 ? 11.904 -17.185 -15.904 1.00 89.06 92 ASP A N 1
ATOM 770 C CA . ASP A 1 92 ? 12.811 -18.086 -15.171 1.00 89.06 92 ASP A CA 1
ATOM 771 C C . ASP A 1 92 ? 12.435 -18.243 -13.681 1.00 89.06 92 ASP A C 1
ATOM 773 O O . ASP A 1 92 ? 13.277 -18.147 -12.789 1.00 89.06 92 ASP A O 1
ATOM 777 N N . ASN A 1 93 ? 11.135 -18.420 -13.406 1.00 88.50 93 ASN A N 1
ATOM 778 C CA . ASN A 1 93 ? 10.559 -18.506 -12.056 1.00 88.50 93 ASN A CA 1
ATOM 779 C C . ASN A 1 93 ? 10.781 -17.255 -11.173 1.00 88.50 93 ASN A C 1
ATOM 781 O O . ASN A 1 93 ? 10.641 -17.301 -9.952 1.00 88.50 93 ASN A O 1
ATOM 785 N N . ARG A 1 94 ? 11.129 -16.117 -11.783 1.00 90.25 94 ARG A N 1
ATOM 786 C CA . ARG A 1 94 ? 11.230 -14.808 -11.134 1.00 90.25 94 ARG A CA 1
ATOM 787 C C . ARG A 1 94 ? 10.112 -13.903 -11.624 1.00 90.25 94 ARG A C 1
ATOM 789 O O . ARG A 1 94 ? 9.827 -13.826 -12.821 1.00 90.25 94 ARG A O 1
ATOM 796 N N . VAL A 1 95 ? 9.519 -13.175 -10.684 1.00 94.38 95 VAL A N 1
ATOM 797 C CA . VAL A 1 95 ? 8.461 -12.203 -10.961 1.00 94.38 95 VAL A CA 1
ATOM 798 C C . VAL A 1 95 ? 8.976 -10.798 -10.675 1.00 94.38 95 VAL A C 1
ATOM 800 O O . VAL A 1 95 ? 9.537 -10.528 -9.611 1.00 94.38 95 VAL A O 1
ATOM 803 N N . SER A 1 96 ? 8.776 -9.896 -11.630 1.00 95.31 96 SER A N 1
ATOM 804 C CA . SER A 1 96 ? 9.056 -8.464 -11.491 1.00 95.31 96 SER A CA 1
ATOM 805 C C . SER A 1 96 ? 7.886 -7.641 -12.020 1.00 95.31 96 SER A C 1
ATOM 807 O O . SER A 1 96 ? 7.033 -8.156 -12.741 1.00 95.31 96 SER A O 1
ATOM 809 N N . TYR A 1 97 ? 7.827 -6.367 -11.655 1.00 96.81 97 TYR A N 1
ATOM 810 C CA . TYR A 1 97 ? 6.670 -5.519 -11.903 1.00 96.81 97 TYR A CA 1
ATOM 811 C C . TYR A 1 97 ? 7.085 -4.172 -12.485 1.00 96.81 97 TYR A C 1
ATOM 813 O O . TYR A 1 97 ? 8.077 -3.585 -12.062 1.00 96.81 97 TYR A O 1
ATOM 821 N N . ASP A 1 98 ? 6.295 -3.657 -13.420 1.00 97.19 98 ASP A N 1
ATOM 822 C CA . ASP A 1 98 ? 6.310 -2.227 -13.715 1.00 97.19 98 ASP A CA 1
ATOM 823 C C . ASP A 1 98 ? 5.267 -1.570 -12.819 1.00 97.19 98 ASP A C 1
ATOM 825 O O . ASP A 1 98 ? 4.107 -1.995 -12.785 1.00 97.19 98 ASP A O 1
ATOM 829 N N . VAL A 1 99 ? 5.673 -0.541 -12.087 1.00 97.56 99 VAL A N 1
ATOM 830 C CA . VAL A 1 99 ? 4.835 0.158 -11.114 1.00 97.56 99 VAL A CA 1
ATOM 831 C C . VAL A 1 99 ? 4.780 1.649 -11.420 1.00 97.56 99 VAL A C 1
ATOM 833 O O . VAL A 1 99 ? 5.690 2.218 -12.019 1.00 97.56 99 VAL A O 1
ATOM 836 N N . SER A 1 100 ? 3.705 2.292 -10.982 1.00 97.62 100 SER A N 1
ATOM 837 C CA . SER A 1 100 ? 3.579 3.745 -10.942 1.00 97.62 100 SER A CA 1
ATOM 838 C C . SER A 1 100 ? 3.599 4.187 -9.484 1.00 97.62 100 SER A C 1
ATOM 840 O O . SER A 1 100 ? 2.668 3.879 -8.739 1.00 97.62 100 SER A O 1
ATOM 842 N N . VAL A 1 101 ? 4.676 4.849 -9.061 1.00 97.06 101 VAL A N 1
ATOM 843 C CA . VAL A 1 101 ? 4.867 5.315 -7.681 1.00 97.06 101 VAL A CA 1
ATOM 844 C C . VAL A 1 101 ? 4.362 6.743 -7.541 1.00 97.06 101 VAL A C 1
ATOM 846 O O . VAL A 1 101 ? 4.724 7.619 -8.325 1.00 97.06 101 VAL A O 1
ATOM 849 N N . THR A 1 102 ? 3.552 6.994 -6.520 1.00 96.62 102 THR A N 1
ATOM 850 C CA . THR A 1 102 ? 3.053 8.329 -6.190 1.00 96.62 102 THR A CA 1
ATOM 851 C C . THR A 1 102 ? 4.092 9.077 -5.352 1.00 96.62 102 THR A C 1
ATOM 853 O O . THR A 1 102 ? 4.432 8.668 -4.240 1.00 96.62 102 THR A O 1
ATOM 856 N N . VAL A 1 103 ? 4.592 10.198 -5.870 1.00 93.56 103 VAL A N 1
ATOM 857 C CA . VAL A 1 103 ? 5.582 11.065 -5.215 1.00 93.56 103 VAL A CA 1
ATOM 858 C C . VAL A 1 103 ? 4.964 12.438 -4.979 1.00 93.56 103 VAL A C 1
ATOM 860 O O . VAL A 1 103 ? 4.459 13.064 -5.906 1.00 93.56 103 VAL A O 1
ATOM 863 N N . ARG A 1 104 ? 5.018 12.919 -3.738 1.00 91.81 104 ARG A N 1
ATOM 864 C CA . ARG A 1 104 ? 4.608 14.279 -3.368 1.00 91.81 104 ARG A CA 1
ATOM 865 C C . ARG A 1 104 ? 5.852 15.166 -3.322 1.00 91.81 104 ARG A C 1
ATOM 867 O O . ARG A 1 104 ? 6.832 14.771 -2.692 1.00 91.81 104 ARG A O 1
ATOM 874 N N . ARG A 1 105 ? 5.830 16.321 -3.992 1.00 88.81 105 ARG A N 1
ATOM 875 C CA . ARG A 1 105 ? 6.855 17.368 -3.843 1.00 88.81 105 ARG A CA 1
ATOM 876 C C . ARG A 1 105 ? 6.191 18.679 -3.449 1.00 88.81 105 ARG A C 1
ATOM 878 O O . ARG A 1 105 ? 5.197 19.069 -4.064 1.00 88.81 105 ARG A O 1
ATOM 885 N N . TYR A 1 106 ? 6.770 19.327 -2.451 1.00 85.19 106 TYR A N 1
ATOM 886 C CA . TYR A 1 106 ? 6.421 20.679 -2.042 1.00 85.19 106 TYR A CA 1
ATOM 887 C C . TYR A 1 106 ? 7.037 21.665 -3.037 1.00 85.19 106 TYR A C 1
ATOM 889 O O . TYR A 1 106 ? 8.164 21.459 -3.496 1.00 85.19 106 TYR A O 1
ATOM 897 N N . THR A 1 107 ? 6.270 22.670 -3.449 1.00 82.31 107 THR A N 1
ATOM 898 C CA . THR A 1 107 ? 6.795 23.801 -4.226 1.00 82.31 107 THR A CA 1
ATOM 899 C C . THR A 1 107 ? 7.511 24.787 -3.309 1.00 82.31 107 THR A C 1
ATOM 901 O O . THR A 1 107 ? 7.226 24.811 -2.117 1.00 82.31 107 THR A O 1
ATOM 904 N N . GLU A 1 108 ? 8.395 25.618 -3.867 1.00 81.69 108 GLU A N 1
ATOM 905 C CA . GLU A 1 108 ? 9.080 26.695 -3.126 1.00 81.69 108 GLU A CA 1
ATOM 906 C C . GLU A 1 108 ? 8.097 27.666 -2.452 1.00 81.69 108 GLU A C 1
ATOM 908 O O . GLU A 1 108 ? 8.405 28.197 -1.395 1.00 81.69 108 GLU A O 1
ATOM 913 N N . ASP A 1 109 ? 6.882 27.805 -2.993 1.00 78.19 109 ASP A N 1
ATOM 914 C CA . ASP A 1 109 ? 5.804 28.617 -2.409 1.00 78.19 109 ASP A CA 1
ATOM 915 C C . ASP A 1 109 ? 5.086 27.964 -1.200 1.00 78.19 109 ASP A C 1
ATOM 917 O O . ASP A 1 109 ? 4.028 28.444 -0.819 1.00 78.19 109 ASP A O 1
ATOM 921 N N . GLU A 1 110 ? 5.629 26.865 -0.647 1.00 69.44 110 GLU A N 1
ATOM 922 C CA . GLU A 1 110 ? 5.246 26.044 0.536 1.00 69.44 110 GLU A CA 1
ATOM 923 C C . GLU A 1 110 ? 3.778 25.577 0.697 1.00 69.44 110 GLU A C 1
ATOM 925 O O . GLU A 1 110 ? 3.540 24.519 1.282 1.00 69.44 110 GLU A O 1
ATOM 930 N N . ASP A 1 111 ? 2.802 26.238 0.081 1.00 80.56 111 ASP A N 1
ATOM 931 C CA . ASP A 1 111 ? 1.368 25.979 0.241 1.00 80.56 111 ASP A CA 1
ATOM 932 C C . ASP A 1 111 ? 0.785 25.028 -0.817 1.00 80.56 111 ASP A C 1
ATOM 934 O O . ASP A 1 111 ? -0.375 24.618 -0.718 1.00 80.56 111 ASP A O 1
ATOM 938 N N . THR A 1 112 ? 1.560 24.626 -1.836 1.00 82.75 112 THR A N 1
ATOM 939 C CA . THR A 1 112 ? 1.076 23.688 -2.866 1.00 82.75 112 THR A CA 1
ATOM 940 C C . THR A 1 112 ? 1.859 22.375 -2.906 1.00 82.75 112 THR A C 1
ATOM 942 O O . THR A 1 112 ? 3.077 22.327 -3.090 1.00 82.75 112 THR A O 1
ATOM 945 N N . VAL A 1 113 ? 1.130 21.262 -2.772 1.00 88.38 113 VAL A N 1
ATOM 946 C CA . VAL A 1 113 ? 1.669 19.905 -2.932 1.00 88.38 113 VAL A CA 1
ATOM 947 C C . VAL A 1 113 ? 1.385 19.424 -4.349 1.00 88.38 113 VAL A C 1
ATOM 949 O O . VAL A 1 113 ? 0.235 19.189 -4.720 1.00 88.38 113 VAL A O 1
ATOM 952 N N . LYS A 1 114 ? 2.439 19.205 -5.140 1.00 91.00 114 LYS A N 1
ATOM 953 C CA . LYS A 1 114 ? 2.319 18.574 -6.461 1.00 91.00 114 LYS A CA 1
ATOM 954 C C . LYS A 1 114 ? 2.494 17.064 -6.339 1.00 91.00 114 LYS A C 1
ATOM 956 O O . LYS A 1 114 ? 3.469 16.578 -5.757 1.00 91.00 114 LYS A O 1
ATOM 961 N N . ILE A 1 115 ? 1.544 16.322 -6.903 1.00 93.25 115 ILE A N 1
ATOM 962 C CA . ILE A 1 115 ? 1.561 14.859 -6.956 1.00 93.25 115 ILE A CA 1
ATOM 963 C C . ILE A 1 115 ? 2.080 14.423 -8.326 1.00 93.25 115 ILE A C 1
ATOM 965 O O . ILE A 1 115 ? 1.545 14.819 -9.357 1.00 93.25 115 ILE A O 1
ATOM 969 N N . TYR A 1 116 ? 3.108 13.582 -8.325 1.00 93.31 116 TYR A N 1
ATOM 970 C CA . TYR A 1 116 ? 3.706 12.999 -9.519 1.00 93.31 116 TYR A CA 1
ATOM 971 C C . TYR A 1 116 ? 3.544 11.483 -9.501 1.00 93.31 116 TYR A C 1
ATOM 973 O O . TYR A 1 116 ? 3.653 10.847 -8.453 1.00 93.31 116 TYR A O 1
ATOM 981 N N . HIS A 1 117 ? 3.348 10.904 -10.681 1.00 95.25 117 HIS A N 1
ATOM 982 C CA . HIS A 1 117 ? 3.331 9.461 -10.885 1.00 95.25 117 HIS A CA 1
ATOM 983 C C . HIS A 1 117 ? 4.604 9.049 -11.619 1.00 95.25 117 HIS A C 1
ATOM 985 O O . HIS A 1 117 ? 4.744 9.282 -12.817 1.00 95.25 117 HIS A O 1
ATOM 991 N N . MET A 1 118 ? 5.550 8.461 -10.891 1.00 94.44 118 MET A N 1
ATOM 992 C CA . MET A 1 118 ? 6.831 8.032 -11.441 1.00 94.44 118 MET A CA 1
ATOM 993 C C . MET A 1 118 ? 6.746 6.570 -11.896 1.00 94.44 118 MET A C 1
ATOM 995 O O . MET A 1 118 ? 6.526 5.694 -11.055 1.00 94.44 118 MET A O 1
ATOM 999 N N . PRO A 1 119 ? 6.913 6.272 -13.196 1.00 95.69 119 PRO A N 1
ATOM 1000 C CA . PRO A 1 119 ? 7.001 4.897 -13.660 1.00 95.69 119 PRO A CA 1
ATOM 1001 C C . PRO A 1 119 ? 8.358 4.298 -13.272 1.00 95.69 119 PRO A C 1
ATOM 1003 O O . PRO A 1 119 ? 9.404 4.882 -13.553 1.00 95.69 119 PRO A O 1
ATOM 1006 N N . VAL A 1 120 ? 8.341 3.114 -12.666 1.00 94.62 120 VAL A N 1
ATOM 1007 C CA . VAL A 1 120 ? 9.538 2.334 -12.330 1.00 94.62 120 VAL A CA 1
ATOM 1008 C C . VAL A 1 120 ? 9.351 0.927 -12.886 1.00 94.62 120 VAL A C 1
ATOM 1010 O O . VAL A 1 120 ? 8.322 0.296 -12.655 1.00 94.62 120 VAL A O 1
ATOM 1013 N N . GLN A 1 121 ? 10.315 0.450 -13.668 1.00 94.88 121 GLN A N 1
ATOM 1014 C CA . GLN A 1 121 ? 10.223 -0.831 -14.373 1.00 94.88 121 GLN A CA 1
ATOM 1015 C C . GLN A 1 121 ? 11.014 -1.921 -13.658 1.00 94.88 121 GLN A C 1
ATOM 1017 O O . GLN A 1 121 ? 11.978 -1.622 -12.961 1.00 94.88 121 GLN A O 1
ATOM 1022 N N . ARG A 1 122 ? 10.654 -3.191 -13.889 1.00 93.44 122 ARG A N 1
ATOM 1023 C CA . ARG A 1 122 ? 11.408 -4.365 -13.389 1.00 93.44 122 ARG A CA 1
ATOM 1024 C C . ARG A 1 122 ? 11.618 -4.378 -11.863 1.00 93.44 122 ARG A C 1
ATOM 1026 O O . ARG A 1 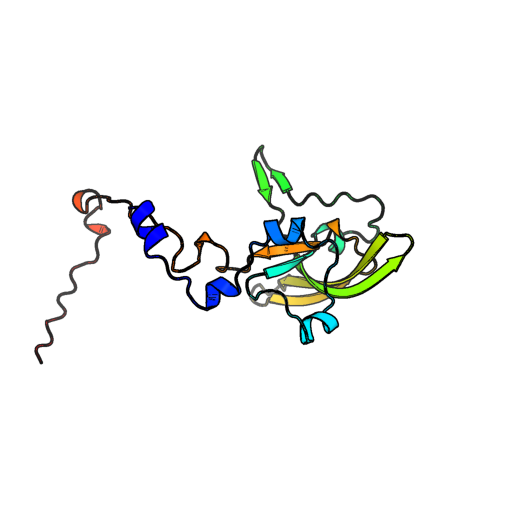122 ? 12.612 -4.910 -11.375 1.00 93.44 122 ARG A O 1
ATOM 1033 N N . VAL A 1 123 ? 10.662 -3.846 -11.108 1.00 94.31 123 VAL A N 1
ATOM 1034 C CA . VAL A 1 123 ? 10.673 -3.822 -9.642 1.00 94.31 123 VAL A CA 1
ATOM 1035 C C . VAL A 1 123 ? 10.477 -5.241 -9.100 1.00 94.31 123 VAL A C 1
ATOM 1037 O O . VAL A 1 123 ? 9.508 -5.905 -9.479 1.00 94.31 123 VAL A O 1
ATOM 1040 N N . PRO A 1 124 ? 11.362 -5.747 -8.229 1.00 94.50 124 PRO A N 1
ATOM 1041 C CA . PRO A 1 124 ? 11.231 -7.097 -7.697 1.00 94.50 124 PRO A CA 1
ATOM 1042 C C . PRO A 1 124 ? 10.117 -7.171 -6.638 1.00 94.50 124 PRO A C 1
ATOM 1044 O O . PRO A 1 124 ? 9.835 -6.197 -5.939 1.00 94.50 124 PRO A O 1
ATOM 1047 N N . ARG A 1 125 ? 9.488 -8.346 -6.480 1.00 94.44 125 ARG A N 1
ATOM 1048 C CA . ARG A 1 125 ? 8.394 -8.571 -5.509 1.00 94.44 125 ARG A CA 1
ATOM 1049 C C . ARG A 1 125 ? 8.698 -8.094 -4.073 1.00 94.44 125 ARG A C 1
ATOM 1051 O O . ARG A 1 125 ? 7.776 -7.531 -3.478 1.00 94.44 125 ARG A O 1
ATOM 1058 N N . PRO A 1 126 ? 9.910 -8.280 -3.503 1.00 94.38 126 PRO A N 1
ATOM 1059 C CA . PRO A 1 126 ? 10.227 -7.827 -2.144 1.00 94.38 126 PRO A CA 1
ATOM 1060 C C . PRO A 1 126 ? 10.183 -6.307 -1.957 1.00 94.38 126 PRO A C 1
ATOM 1062 O O . PRO A 1 126 ? 9.974 -5.843 -0.841 1.00 94.38 126 PRO A O 1
ATOM 1065 N N . ALA A 1 127 ? 10.318 -5.527 -3.034 1.00 95.38 127 ALA A N 1
ATOM 1066 C CA . ALA A 1 127 ? 10.264 -4.067 -2.994 1.00 95.38 127 ALA A CA 1
ATOM 1067 C C . ALA A 1 127 ? 8.831 -3.505 -2.988 1.00 95.38 127 ALA A C 1
ATOM 1069 O O . ALA A 1 127 ? 8.650 -2.288 -3.033 1.00 95.38 127 ALA A O 1
ATOM 1070 N N . ILE A 1 128 ? 7.809 -4.365 -2.941 1.00 96.50 128 ILE A N 1
ATOM 1071 C CA . ILE A 1 128 ? 6.395 -3.984 -2.918 1.00 96.50 128 ILE A CA 1
ATOM 1072 C C . ILE A 1 128 ? 5.721 -4.706 -1.746 1.00 96.50 128 ILE A C 1
ATOM 1074 O O . ILE A 1 128 ? 5.909 -5.909 -1.573 1.00 96.50 128 ILE A O 1
ATOM 1078 N N . ARG A 1 129 ? 4.929 -4.009 -0.933 1.00 96.88 129 ARG A N 1
ATOM 1079 C CA . ARG A 1 129 ? 4.166 -4.597 0.178 1.00 96.88 129 ARG A CA 1
ATOM 1080 C C . ARG A 1 129 ? 2.780 -3.982 0.287 1.00 96.88 129 ARG A C 1
ATOM 1082 O O . ARG A 1 129 ? 2.553 -2.857 -0.151 1.00 96.88 129 ARG A O 1
ATOM 1089 N N . PHE A 1 130 ? 1.871 -4.731 0.893 1.00 97.44 130 PHE A N 1
ATOM 1090 C CA . PHE A 1 130 ? 0.610 -4.199 1.383 1.00 97.44 130 PHE A CA 1
ATOM 1091 C C . PHE A 1 130 ? 0.808 -3.536 2.739 1.00 97.44 130 PHE A C 1
ATOM 1093 O O . PHE A 1 130 ? 1.587 -4.023 3.561 1.00 97.44 130 PHE A O 1
ATOM 1100 N N . PHE A 1 131 ? 0.077 -2.457 2.960 1.00 96.00 13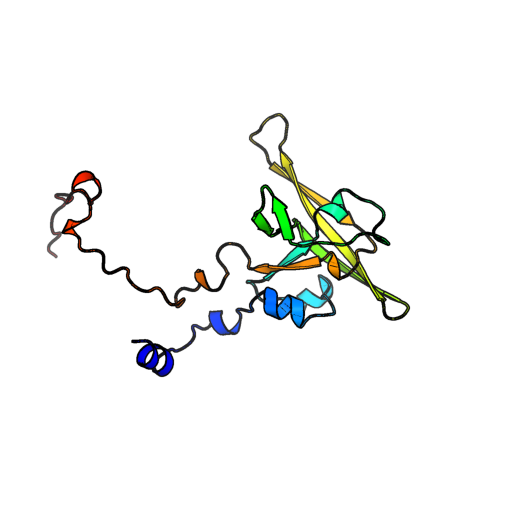1 PHE A N 1
ATOM 1101 C CA . PHE A 1 131 ? -0.072 -1.779 4.239 1.00 96.00 131 PHE A CA 1
ATOM 1102 C C . PHE A 1 131 ? -1.554 -1.601 4.516 1.00 96.00 131 PHE A C 1
ATOM 1104 O O . PHE A 1 131 ? -2.342 -1.512 3.574 1.00 96.00 131 PHE A O 1
ATOM 1111 N N . ASP A 1 132 ? -1.924 -1.529 5.789 1.00 94.06 132 ASP A N 1
ATOM 1112 C CA . ASP A 1 132 ? -3.262 -1.071 6.128 1.00 94.06 132 ASP A CA 1
ATOM 1113 C C . ASP A 1 132 ? -3.376 0.414 5.757 1.00 94.06 132 ASP A C 1
ATOM 1115 O O . ASP A 1 132 ? -2.454 1.209 5.976 1.00 94.06 132 ASP A O 1
ATOM 1119 N N . GLY A 1 133 ? -4.492 0.774 5.135 1.00 90.38 133 GLY A N 1
ATOM 1120 C CA . GLY A 1 133 ? -4.831 2.147 4.816 1.00 90.38 133 GLY A CA 1
ATOM 1121 C C . GLY A 1 133 ? -4.944 3.014 6.078 1.00 90.38 133 GLY A C 1
ATOM 1122 O O . GLY A 1 133 ? -5.101 2.510 7.197 1.00 90.38 133 GLY A O 1
ATOM 1123 N N . PRO A 1 134 ? -4.860 4.348 5.927 1.00 86.88 134 PRO A N 1
ATOM 1124 C CA . PRO A 1 134 ? -5.059 5.259 7.045 1.00 86.88 134 PRO A CA 1
ATOM 1125 C C . PRO A 1 134 ? -6.409 5.008 7.717 1.00 86.88 134 PRO A C 1
ATOM 1127 O O . PRO A 1 134 ? -7.435 5.029 7.045 1.00 86.88 134 PRO A O 1
ATOM 1130 N N . LEU A 1 135 ? -6.395 4.807 9.039 1.00 85.19 135 LEU A N 1
ATOM 1131 C CA . LEU A 1 135 ? -7.591 4.549 9.853 1.00 85.19 135 LEU A CA 1
ATOM 1132 C C . LEU A 1 135 ? -8.358 3.268 9.477 1.00 85.19 135 LEU A C 1
ATOM 1134 O O . LEU A 1 135 ? -9.535 3.151 9.796 1.00 85.19 135 LEU A O 1
ATOM 1138 N N . THR A 1 136 ? -7.713 2.301 8.816 1.00 88.44 136 THR A N 1
ATOM 1139 C CA . THR A 1 136 ? -8.363 1.033 8.440 1.00 88.44 136 THR A CA 1
ATOM 1140 C C . THR A 1 136 ? -7.708 -0.198 9.055 1.00 88.44 136 THR A C 1
ATOM 1142 O O . THR A 1 136 ? -8.020 -1.310 8.639 1.00 88.44 136 THR A O 1
ATOM 1145 N N . SER A 1 137 ? -6.757 -0.032 9.977 1.00 86.88 137 SER A N 1
ATOM 1146 C CA . SER A 1 137 ? -6.181 -1.165 10.710 1.00 86.88 137 SER A CA 1
ATOM 1147 C C . SER A 1 137 ? -7.163 -1.706 11.752 1.00 86.88 137 SER A C 1
ATOM 1149 O O . SER A 1 137 ? -8.138 -1.047 12.107 1.00 86.88 137 SER A O 1
ATOM 1151 N N . ASP A 1 138 ? -6.870 -2.890 12.280 1.00 85.31 138 ASP A N 1
ATOM 1152 C CA . ASP A 1 138 ? -7.663 -3.569 13.311 1.00 85.31 138 ASP A CA 1
ATOM 1153 C C . ASP A 1 138 ? -8.016 -2.691 14.521 1.00 85.31 138 ASP A C 1
ATOM 1155 O O . ASP A 1 138 ? -9.156 -2.715 14.965 1.00 85.31 138 ASP A O 1
ATOM 1159 N N . ILE A 1 139 ? -7.087 -1.870 15.016 1.00 84.88 139 ILE A N 1
ATOM 1160 C CA . ILE A 1 139 ? -7.333 -0.950 16.142 1.00 84.88 139 ILE A CA 1
ATOM 1161 C C . ILE A 1 139 ? -8.377 0.139 15.841 1.00 84.88 139 ILE A C 1
ATOM 1163 O O . ILE A 1 139 ? -8.941 0.718 16.769 1.00 84.88 139 ILE A O 1
ATOM 1167 N N . HIS A 1 140 ? -8.612 0.442 14.563 1.00 85.00 140 HIS A N 1
ATOM 1168 C CA . HIS A 1 140 ? -9.565 1.459 14.120 1.00 85.00 140 HIS A CA 1
ATOM 1169 C C . HIS A 1 140 ? -10.935 0.873 13.791 1.00 85.00 140 HIS A C 1
ATOM 1171 O O . HIS A 1 140 ? -11.855 1.643 13.537 1.00 85.00 140 HIS A O 1
ATOM 1177 N N . LEU A 1 141 ? -11.084 -0.454 13.810 1.00 82.12 141 LEU A N 1
ATOM 1178 C CA . LEU A 1 141 ? -12.394 -1.077 13.676 1.00 82.12 141 LEU A CA 1
ATOM 1179 C C . LEU A 1 141 ? -13.287 -0.615 14.837 1.00 82.12 141 LEU A C 1
ATOM 1181 O O . LEU A 1 141 ? -12.821 -0.461 15.975 1.00 82.12 141 LEU A O 1
ATOM 1185 N N . ASP A 1 142 ? -14.562 -0.371 14.548 1.00 74.88 142 ASP A N 1
ATOM 1186 C CA . ASP A 1 142 ? -15.525 0.114 15.542 1.00 74.88 142 ASP A CA 1
ATOM 1187 C C . ASP A 1 142 ? -15.684 -0.899 16.687 1.00 74.88 142 ASP A C 1
ATOM 1189 O O . ASP A 1 142 ? -15.813 -0.530 17.854 1.00 74.88 142 ASP A O 1
ATOM 1193 N N . GLU A 1 143 ? -15.556 -2.187 16.368 1.00 73.44 143 GLU A N 1
ATOM 1194 C CA . GLU A 1 143 ? -15.649 -3.317 17.290 1.00 73.44 143 GLU A CA 1
ATOM 1195 C C . GLU A 1 143 ? -14.289 -3.776 17.822 1.00 73.44 143 GLU A C 1
ATOM 1197 O O . GLU A 1 143 ? -14.218 -4.792 18.522 1.00 73.44 143 GLU A O 1
ATOM 1202 N N . ALA A 1 144 ? -13.200 -3.067 17.498 1.00 79.00 144 ALA A N 1
ATOM 1203 C CA . ALA A 1 144 ? -11.903 -3.349 18.092 1.00 79.00 144 ALA A CA 1
ATOM 1204 C C . ALA A 1 144 ? -12.056 -3.357 19.615 1.00 79.00 144 ALA A C 1
ATOM 1206 O O . ALA A 1 144 ? -12.659 -2.446 20.188 1.00 79.00 144 ALA A O 1
ATOM 1207 N N . PHE A 1 145 ? -11.531 -4.387 20.281 1.00 74.81 145 PHE A N 1
ATOM 1208 C CA . PHE A 1 145 ? -11.661 -4.494 21.728 1.00 74.81 145 PHE A CA 1
ATOM 1209 C C . PHE A 1 145 ? -10.969 -3.302 22.398 1.00 74.81 145 PHE A C 1
ATOM 1211 O O . PHE A 1 145 ? -9.743 -3.232 22.487 1.00 74.81 145 PHE A O 1
ATOM 1218 N N . ARG A 1 146 ? -11.776 -2.360 22.880 1.00 78.69 146 ARG A N 1
ATOM 1219 C CA . ARG A 1 146 ? -11.347 -1.219 23.682 1.00 78.69 146 ARG A CA 1
ATOM 1220 C C . ARG A 1 146 ? -11.736 -1.532 25.113 1.00 78.69 146 ARG A C 1
ATOM 1222 O O . ARG A 1 146 ? -12.915 -1.681 25.422 1.00 78.69 146 ARG A O 1
ATOM 1229 N N . HIS A 1 147 ? -10.746 -1.689 25.984 1.00 74.75 147 HIS A N 1
ATOM 1230 C CA . HIS A 1 147 ? -11.033 -1.769 27.407 1.00 74.75 147 HIS A CA 1
ATOM 1231 C C . HIS A 1 147 ? -11.179 -0.349 27.936 1.00 74.75 147 HIS A C 1
ATOM 1233 O O . HIS A 1 147 ? -10.255 0.453 27.795 1.00 74.75 147 HIS A O 1
ATOM 1239 N N . GLU A 1 148 ? -12.328 -0.037 28.531 1.00 75.88 148 GLU A N 1
ATOM 1240 C CA . GLU A 1 148 ? -12.471 1.205 29.276 1.00 75.88 148 GLU A CA 1
ATOM 1241 C C . GLU A 1 148 ? -11.416 1.224 30.378 1.00 75.88 148 GLU A C 1
ATOM 1243 O O . GLU A 1 148 ? -11.365 0.353 31.252 1.00 75.88 148 GLU A O 1
ATOM 1248 N N . ILE A 1 149 ? -10.536 2.219 30.322 1.00 73.19 149 ILE A N 1
ATOM 1249 C CA . ILE A 1 149 ? -9.646 2.494 31.434 1.00 73.19 149 ILE A CA 1
ATOM 1250 C C . ILE A 1 149 ? -10.554 3.161 32.464 1.00 73.19 149 ILE A C 1
ATOM 1252 O O . ILE A 1 149 ? -10.910 4.324 32.302 1.00 73.19 149 ILE A O 1
ATOM 1256 N N . MET A 1 150 ? -11.005 2.396 33.462 1.00 81.62 150 MET A N 1
ATOM 1257 C CA . MET A 1 150 ? -11.889 2.852 34.545 1.00 81.62 150 MET A CA 1
ATOM 1258 C C . MET A 1 150 ? -11.160 3.853 35.460 1.00 81.62 150 MET A C 1
ATOM 1260 O O . MET A 1 150 ? -10.881 3.572 36.624 1.00 81.62 150 MET A O 1
ATOM 1264 N N . ILE A 1 151 ? -10.783 5.005 34.912 1.00 85.69 151 ILE A N 1
ATOM 1265 C CA . ILE A 1 151 ? -10.132 6.113 35.603 1.00 85.69 151 ILE A CA 1
ATOM 1266 C C . ILE A 1 151 ? -11.237 6.891 36.322 1.00 85.69 151 ILE A C 1
ATOM 1268 O O . ILE A 1 151 ? -12.105 7.440 35.647 1.00 85.69 151 ILE A O 1
ATOM 1272 N N . PRO A 1 152 ? -11.240 6.965 37.666 1.00 88.00 152 PRO A N 1
ATOM 1273 C CA . PRO A 1 152 ? -12.253 7.734 38.376 1.00 88.00 152 PRO A CA 1
ATOM 1274 C C . PRO A 1 152 ? -12.241 9.214 37.977 1.00 88.00 152 PRO A C 1
ATOM 1276 O O . PRO A 1 152 ? -11.178 9.836 37.926 1.00 88.00 152 PRO A O 1
ATOM 1279 N N . ASP A 1 153 ? -13.427 9.809 37.825 1.00 83.19 153 ASP A N 1
ATOM 1280 C CA . ASP A 1 153 ? -13.608 11.238 37.522 1.00 83.19 153 ASP A CA 1
ATOM 1281 C C . ASP A 1 153 ? -12.894 12.170 38.507 1.00 83.19 153 ASP A C 1
ATOM 1283 O O . ASP A 1 153 ? -12.538 13.302 38.173 1.00 83.19 153 ASP A O 1
ATOM 1287 N N . SER A 1 154 ? -12.676 11.715 39.742 1.00 91.25 154 SER A N 1
ATOM 1288 C CA . SER A 1 154 ? -11.953 12.459 40.774 1.00 91.25 154 SER A CA 1
ATOM 1289 C C . SER A 1 154 ? -10.473 12.679 40.451 1.00 91.25 154 SER A C 1
ATOM 1291 O O . SER A 1 154 ? -9.872 13.586 41.024 1.00 91.25 154 SER A O 1
ATOM 1293 N N . MET A 1 155 ? -9.886 11.892 39.542 1.00 91.88 155 MET A N 1
ATOM 1294 C CA . MET A 1 155 ? -8.483 12.033 39.139 1.00 91.88 155 MET A CA 1
ATOM 1295 C C . MET A 1 155 ? -8.275 13.072 38.033 1.00 91.88 155 MET A C 1
ATOM 1297 O O . MET A 1 155 ? -7.152 13.536 37.843 1.00 91.88 155 MET A O 1
ATOM 1301 N N . PHE A 1 156 ? -9.332 13.473 37.320 1.00 90.38 156 PHE A N 1
ATOM 1302 C CA . PHE A 1 156 ? -9.232 14.514 36.301 1.00 90.38 156 PHE A CA 1
ATOM 1303 C C . PHE A 1 156 ? -9.288 15.911 36.943 1.00 90.38 156 PHE A C 1
ATOM 1305 O O . PHE A 1 156 ? -10.228 16.204 37.694 1.00 90.38 156 PHE A O 1
ATOM 1312 N N . PRO A 1 157 ? -8.327 16.809 36.644 1.00 92.38 157 PRO A N 1
ATOM 1313 C CA . PRO A 1 157 ? -8.381 18.198 37.085 1.00 92.38 157 PRO A CA 1
ATOM 1314 C C . PRO A 1 157 ? -9.691 18.868 36.665 1.00 92.38 157 PRO A C 1
ATOM 1316 O O . PRO A 1 157 ? -10.132 18.719 35.529 1.00 92.38 157 PRO A O 1
ATOM 1319 N N . GLN A 1 158 ? -10.290 19.669 37.552 1.00 87.38 158 GLN A N 1
ATOM 1320 C CA . GLN A 1 158 ? -11.561 20.356 37.262 1.00 87.38 158 GLN A CA 1
ATOM 1321 C C . GLN A 1 158 ? -11.483 21.259 36.021 1.00 87.38 158 GLN A C 1
ATOM 1323 O O . GLN A 1 158 ? -12.465 21.429 35.316 1.00 87.38 158 GLN A O 1
ATOM 1328 N N . VAL A 1 159 ? -10.298 21.793 35.715 1.00 90.38 159 VAL A N 1
ATOM 1329 C CA . VAL A 1 159 ? -10.043 22.620 34.523 1.00 90.38 159 VAL A CA 1
ATOM 1330 C C . VAL A 1 159 ? -10.053 21.842 33.200 1.00 90.38 159 VAL A C 1
ATOM 1332 O O . VAL A 1 159 ? -10.068 22.470 32.147 1.00 90.38 159 VAL A O 1
ATOM 1335 N N . TRP A 1 160 ? -9.999 20.507 33.240 1.00 85.88 160 TRP A N 1
ATOM 1336 C CA . TRP A 1 160 ? -10.063 19.629 32.061 1.00 85.88 160 TRP A CA 1
ATOM 1337 C C . TRP A 1 160 ? -11.453 19.050 31.824 1.00 85.88 160 TRP A C 1
ATOM 1339 O O . TRP A 1 160 ? -11.703 18.488 30.762 1.00 85.88 160 TRP A O 1
ATOM 1349 N N . LYS A 1 161 ? -12.339 19.148 32.816 1.00 84.94 161 LYS A N 1
ATOM 1350 C CA . LYS A 1 161 ? -13.729 18.738 32.664 1.00 84.94 161 LYS A CA 1
ATOM 1351 C C . LYS A 1 161 ? -14.454 19.807 31.866 1.00 84.94 161 LYS A C 1
ATOM 1353 O O . LYS A 1 161 ? -14.174 20.999 32.032 1.00 84.94 161 LYS A O 1
ATOM 1358 N N . ASP A 1 162 ? -15.376 19.377 31.013 1.00 81.00 162 ASP A N 1
ATOM 1359 C CA . ASP A 1 162 ? -16.259 20.312 30.333 1.00 81.00 162 ASP A CA 1
ATOM 1360 C C . ASP A 1 162 ? -16.927 21.206 31.376 1.00 81.00 162 ASP A C 1
ATOM 1362 O O . ASP A 1 162 ? -17.381 20.753 32.431 1.00 81.00 162 ASP A O 1
ATOM 1366 N N . ARG A 1 163 ? -16.949 22.510 31.098 1.00 78.50 163 ARG A N 1
ATOM 1367 C CA . ARG A 1 163 ? -17.754 23.424 31.903 1.00 78.50 163 ARG A CA 1
ATOM 1368 C C . ARG A 1 163 ? -19.196 22.999 31.695 1.00 78.50 163 ARG A C 1
ATOM 1370 O O . ARG A 1 163 ? -19.617 22.911 30.545 1.00 78.50 163 ARG A O 1
ATOM 1377 N N . GLU A 1 164 ? -19.934 22.755 32.774 1.00 71.75 164 GLU A N 1
ATOM 1378 C CA . GLU A 1 164 ? -21.381 22.572 32.681 1.00 71.75 164 GLU A CA 1
ATOM 1379 C C . GLU A 1 164 ? -21.961 23.795 31.959 1.00 71.75 164 GLU A C 1
ATOM 1381 O O . GLU A 1 164 ? -22.003 24.902 32.504 1.00 71.75 164 GLU A O 1
ATOM 1386 N N . ASP A 1 165 ? -22.310 23.629 30.683 1.00 63.09 165 ASP A N 1
ATOM 1387 C CA . ASP A 1 165 ? -22.899 24.698 29.893 1.00 63.09 165 ASP A CA 1
ATOM 1388 C C . ASP A 1 165 ? -24.294 24.925 30.484 1.00 63.09 165 ASP A C 1
ATOM 1390 O O . ASP A 1 165 ? -25.134 24.025 30.487 1.00 63.09 165 ASP A O 1
ATOM 1394 N N . GLN A 1 166 ? -24.561 26.120 31.015 1.00 54.50 166 GLN A N 1
ATOM 1395 C CA . GLN A 1 166 ? -25.870 26.500 31.567 1.00 54.50 166 GLN A CA 1
ATOM 1396 C C . GLN A 1 166 ? -26.934 26.678 30.463 1.00 54.50 166 GLN A C 1
ATOM 1398 O O . GLN A 1 166 ? -27.792 27.558 30.536 1.00 54.50 166 GLN A O 1
ATOM 1403 N N . ARG A 1 167 ? -26.898 25.869 29.400 1.00 51.81 167 ARG A N 1
ATOM 1404 C CA . ARG A 1 167 ? -27.890 25.890 28.325 1.00 51.81 167 ARG A CA 1
ATOM 1405 C C . ARG A 1 167 ? -28.960 24.846 28.594 1.00 51.81 167 ARG A C 1
ATOM 1407 O O . ARG A 1 167 ? -28.918 23.730 28.097 1.00 51.81 167 ARG A O 1
ATOM 1414 N N . GLY A 1 168 ? -29.901 25.301 29.416 1.00 48.03 168 GLY A N 1
ATOM 1415 C CA . GLY A 1 168 ? -31.307 24.923 29.515 1.00 48.03 168 GLY A CA 1
ATOM 1416 C C . GLY A 1 168 ? -31.768 23.633 28.839 1.00 48.03 168 GLY A C 1
ATOM 1417 O O . GLY A 1 168 ? -31.821 23.527 27.617 1.00 48.03 168 GLY A O 1
ATOM 1418 N N . THR A 1 169 ? -32.295 22.744 29.678 1.00 44.31 169 THR A N 1
ATOM 1419 C CA . THR A 1 169 ? -33.499 21.953 29.404 1.00 44.31 169 THR A CA 1
ATOM 1420 C C . THR A 1 169 ? -34.439 22.664 28.426 1.00 44.31 169 THR A C 1
ATOM 1422 O O . THR A 1 169 ? -35.140 23.607 28.799 1.00 44.31 169 THR A O 1
ATOM 1425 N N . ARG A 1 170 ? -34.486 22.189 27.180 1.00 46.56 170 ARG A N 1
ATOM 1426 C CA . ARG A 1 170 ? -35.656 22.371 26.323 1.00 46.56 170 ARG A CA 1
ATOM 1427 C C . ARG A 1 170 ? -36.658 21.305 26.768 1.00 46.56 170 ARG A C 1
ATOM 1429 O O . ARG A 1 170 ? -36.446 20.125 26.513 1.00 46.56 170 ARG A O 1
ATOM 1436 N N . GLN A 1 171 ? -37.647 21.717 27.557 1.00 41.78 171 GLN A N 1
ATOM 1437 C CA . GLN A 1 171 ? -38.856 20.927 27.781 1.00 41.78 171 GLN A CA 1
ATOM 1438 C C . GLN A 1 171 ? -39.705 21.040 26.512 1.00 41.78 171 GLN A C 1
ATOM 1440 O O . GLN A 1 171 ? -40.050 22.159 26.124 1.00 41.78 171 GLN A O 1
ATOM 1445 N N . ASP A 1 172 ? -39.967 19.900 25.877 1.00 45.69 172 ASP A N 1
ATOM 1446 C CA . ASP A 1 172 ? -41.115 19.704 24.986 1.00 45.69 172 ASP A CA 1
ATOM 1447 C C . ASP A 1 172 ? -42.355 19.347 25.824 1.00 45.69 172 ASP A C 1
ATOM 1449 O O . ASP A 1 172 ? -42.183 18.676 26.874 1.00 45.69 172 ASP A O 1
#